Protein AF-A0A5K1AEY7-F1 (afdb_monomer_lite)

Sequence (61 aa):
ESVNLKYNKQAGDNPWFFFGVSYSGALSAWFRLKFPHLTCGSLASSGVILAVYNFSDFDKQ

Secondary structure (DSSP, 8-state):
--HHHHTT--TT---EEEEEETHHHHHHHHHHHH-TTTEEEEEEES---S--S--TTSS--

Structure (mmCIF, N/CA/C/O backbone):
data_AF-A0A5K1AEY7-F1
#
_entry.id   AF-A0A5K1AEY7-F1
#
loop_
_atom_site.group_PDB
_atom_site.id
_atom_site.type_symbol
_atom_site.label_atom_id
_atom_site.label_alt_id
_atom_site.label_comp_id
_atom_site.label_asym_id
_atom_site.label_entity_id
_atom_site.label_seq_id
_atom_site.pdbx_PDB_ins_code
_atom_site.Cartn_x
_atom_site.Cartn_y
_atom_site.Cartn_z
_atom_site.occupancy
_atom_site.B_iso_or_equiv
_atom_site.auth_seq_id
_atom_site.auth_comp_id
_atom_site.auth_asym_id
_atom_site.auth_atom_id
_atom_site.pdbx_PDB_model_num
ATOM 1 N N . GLU A 1 1 ? -6.083 -4.001 26.908 1.00 50.22 1 GLU A N 1
ATOM 2 C CA . GLU A 1 1 ? -7.549 -4.013 27.119 1.00 50.22 1 GLU A CA 1
ATOM 3 C C . GLU A 1 1 ? -8.230 -2.627 27.056 1.00 50.22 1 GLU A C 1
ATOM 5 O O . GLU A 1 1 ? -9.420 -2.535 27.299 1.00 50.22 1 GLU A O 1
ATOM 10 N N . SER A 1 2 ? -7.541 -1.524 26.721 1.00 63.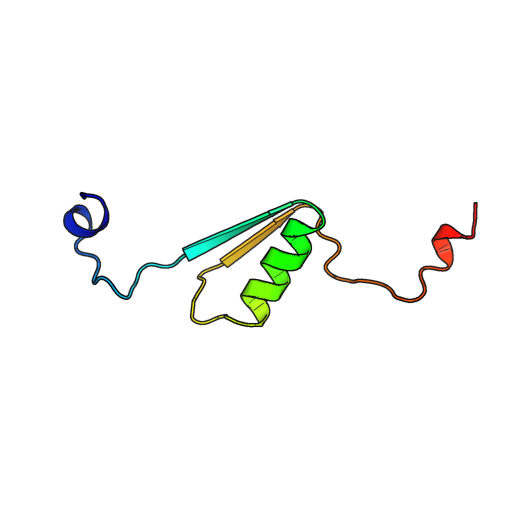03 2 SER A N 1
ATOM 11 C CA . SER A 1 2 ? -7.969 -0.197 27.215 1.00 63.03 2 SER A CA 1
ATOM 12 C C . SER A 1 2 ? -8.116 0.939 26.195 1.00 63.03 2 SER A C 1
ATOM 14 O O . SER A 1 2 ? -8.437 2.049 26.600 1.00 63.03 2 SER A O 1
ATOM 16 N N . VAL A 1 3 ? -7.937 0.730 24.888 1.00 65.56 3 VAL A N 1
ATOM 17 C CA . VAL A 1 3 ? -8.153 1.826 23.914 1.00 65.56 3 VAL A CA 1
ATOM 18 C C . VAL A 1 3 ? -9.622 1.961 23.508 1.00 65.56 3 VAL A C 1
ATOM 20 O O . VAL A 1 3 ? -10.169 3.054 23.564 1.00 65.56 3 VAL A O 1
ATOM 23 N N . ASN A 1 4 ? -10.309 0.858 23.205 1.00 65.75 4 ASN A N 1
ATOM 24 C CA . ASN A 1 4 ? -11.720 0.904 22.795 1.00 65.75 4 ASN A CA 1
ATOM 25 C C . ASN A 1 4 ? -12.655 1.324 23.940 1.00 65.75 4 ASN A C 1
ATOM 27 O O . ASN A 1 4 ? -13.560 2.124 23.724 1.00 65.75 4 ASN A O 1
ATOM 31 N N . LEU A 1 5 ? -12.372 0.862 25.163 1.00 67.31 5 LEU A N 1
ATOM 32 C CA . LEU A 1 5 ? -13.105 1.234 26.379 1.00 67.31 5 LEU A CA 1
ATOM 33 C C . LEU A 1 5 ? -12.913 2.715 26.745 1.00 67.31 5 LEU A C 1
ATOM 35 O O . LEU A 1 5 ? -13.865 3.382 27.133 1.00 67.31 5 LEU A O 1
ATOM 39 N N . LYS A 1 6 ? -11.701 3.259 26.559 1.00 69.12 6 LYS A N 1
ATOM 40 C CA . LYS A 1 6 ? -11.384 4.665 26.861 1.00 69.12 6 LYS A CA 1
ATOM 41 C C . LYS A 1 6 ? -12.018 5.652 25.876 1.00 69.12 6 LYS A C 1
ATOM 43 O O . LYS A 1 6 ? -12.292 6.784 26.256 1.00 69.12 6 LYS A O 1
ATOM 48 N N . TYR A 1 7 ? -12.267 5.228 24.636 1.00 69.00 7 TYR A N 1
ATOM 49 C CA . TYR A 1 7 ? -12.897 6.052 23.597 1.00 69.00 7 TYR A CA 1
ATOM 50 C C . TYR A 1 7 ? -14.360 5.679 23.310 1.00 69.00 7 TYR A C 1
ATOM 52 O O . TYR A 1 7 ? -14.915 6.160 22.326 1.00 69.00 7 TYR A O 1
ATOM 60 N N . ASN A 1 8 ? -14.981 4.837 24.149 1.00 66.81 8 ASN A N 1
ATOM 61 C CA . ASN A 1 8 ? -16.359 4.354 23.997 1.00 66.81 8 ASN A CA 1
ATOM 62 C C . ASN A 1 8 ? -16.692 3.883 22.565 1.00 66.81 8 ASN A C 1
ATOM 64 O O . ASN A 1 8 ? -17.784 4.122 22.049 1.00 66.81 8 ASN A O 1
ATOM 68 N N . LYS A 1 9 ? -15.720 3.257 21.888 1.00 64.81 9 LYS A N 1
ATOM 69 C CA . LYS A 1 9 ? -15.905 2.775 20.518 1.00 64.81 9 LYS A CA 1
ATOM 70 C C . LYS A 1 9 ? -16.622 1.435 20.543 1.00 64.81 9 LYS A C 1
ATOM 72 O O . LYS A 1 9 ? -16.150 0.488 21.175 1.00 64.81 9 LYS A O 1
ATOM 77 N N . GLN A 1 10 ? -17.743 1.347 19.828 1.00 63.75 10 GLN A N 1
ATOM 78 C CA . GLN A 1 10 ? -18.412 0.072 19.584 1.00 63.75 10 GLN A CA 1
ATOM 79 C C . GLN A 1 10 ? -17.449 -0.867 18.846 1.00 63.75 10 GLN A C 1
ATOM 81 O O . GLN A 1 10 ? -16.732 -0.444 17.940 1.00 63.75 10 GLN A O 1
ATOM 86 N N . ALA A 1 11 ? -17.421 -2.145 19.233 1.00 61.25 11 ALA A N 1
ATOM 87 C CA . ALA A 1 11 ? -16.436 -3.123 18.761 1.00 61.25 11 ALA A CA 1
ATOM 88 C C . ALA A 1 11 ? -16.403 -3.324 17.227 1.00 61.25 11 ALA A C 1
ATOM 90 O O . ALA A 1 11 ? -15.442 -3.899 16.720 1.00 61.25 11 ALA A O 1
ATOM 91 N N . GLY A 1 12 ? -17.411 -2.834 16.496 1.00 62.06 12 GLY A N 1
ATOM 92 C CA . GLY A 1 12 ? -17.503 -2.904 15.036 1.00 62.06 12 GLY A CA 1
ATOM 93 C C . GLY A 1 12 ? -17.001 -1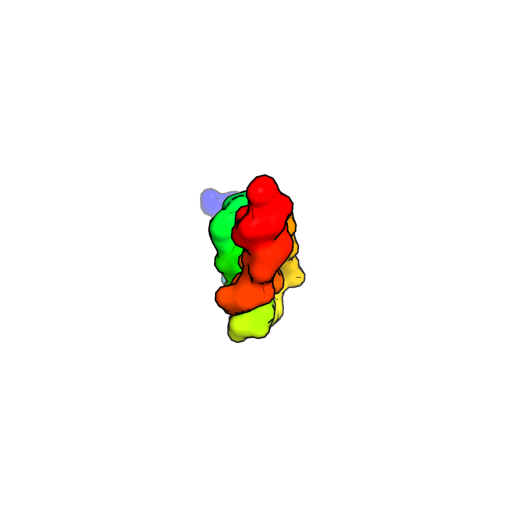.674 14.272 1.00 6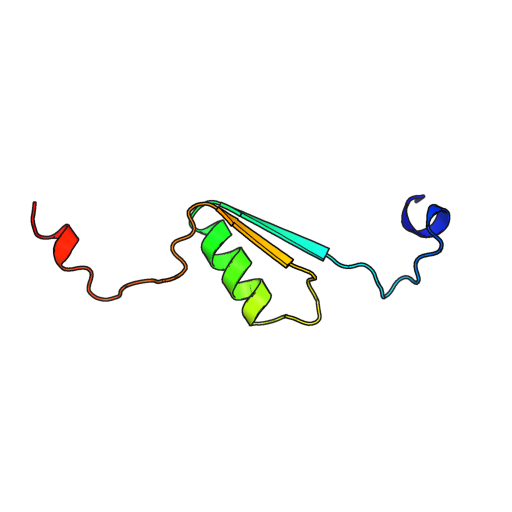2.06 12 GLY A C 1
ATOM 94 O O . GLY A 1 12 ? -16.766 -1.789 13.076 1.00 62.06 12 GLY A O 1
ATOM 95 N N . ASP A 1 13 ? -16.791 -0.529 14.930 1.00 66.75 13 ASP A N 1
ATOM 96 C CA . ASP A 1 13 ? -16.586 0.766 14.254 1.00 66.75 13 ASP A CA 1
ATOM 97 C C . ASP A 1 13 ? -15.139 1.271 14.381 1.00 66.75 13 ASP A C 1
ATOM 99 O O . ASP A 1 13 ? -14.840 2.438 14.653 1.00 66.75 13 ASP A O 1
ATOM 103 N N . ASN A 1 14 ? -14.199 0.335 14.246 1.00 69.50 14 ASN A N 1
ATOM 104 C CA . ASN A 1 14 ? -12.774 0.618 14.317 1.00 69.50 14 ASN A CA 1
ATOM 105 C C . ASN A 1 14 ? -12.202 0.755 12.903 1.00 69.50 14 ASN A C 1
ATOM 107 O O . ASN A 1 14 ? -11.927 -0.260 12.265 1.00 69.50 14 ASN A O 1
ATOM 111 N N . PRO A 1 15 ? -12.007 1.986 12.394 1.00 72.12 15 PRO A N 1
ATOM 112 C CA . PRO A 1 15 ? -11.370 2.193 11.103 1.00 72.12 15 PRO A CA 1
ATOM 113 C C . PRO A 1 15 ? -9.917 1.704 11.142 1.00 72.12 15 PRO A C 1
ATOM 115 O O . PRO A 1 15 ? -9.087 2.261 11.861 1.00 72.12 15 PRO A O 1
ATOM 118 N N . TRP A 1 16 ? -9.605 0.679 10.349 1.00 77.62 16 TRP A N 1
ATOM 119 C CA . TRP A 1 16 ? -8.246 0.157 10.201 1.00 77.62 16 TRP A CA 1
ATOM 120 C C . TRP A 1 16 ? -7.502 0.877 9.076 1.00 77.62 16 TRP A C 1
ATOM 122 O O . TRP A 1 16 ? -8.061 1.120 8.001 1.00 77.62 16 TRP A O 1
ATOM 132 N N . PHE A 1 17 ? -6.231 1.198 9.323 1.00 79.94 17 PHE A N 1
ATOM 133 C CA . PHE A 1 17 ? -5.309 1.725 8.320 1.00 79.94 17 PHE A CA 1
ATOM 134 C C . PHE A 1 17 ? -4.304 0.653 7.912 1.00 79.94 17 PHE A C 1
ATOM 136 O O . PHE A 1 17 ? -3.699 0.007 8.767 1.00 79.94 17 PHE A O 1
ATOM 143 N N . PHE A 1 18 ? -4.114 0.490 6.606 1.00 79.94 18 PHE A N 1
ATOM 144 C CA . PHE A 1 18 ? -3.140 -0.440 6.039 1.00 79.94 18 PHE A CA 1
ATOM 145 C C . PHE A 1 18 ? -1.902 0.314 5.561 1.00 79.94 18 PHE A C 1
ATOM 147 O O . PHE A 1 18 ? -2.010 1.331 4.882 1.00 79.94 18 PHE A O 1
ATOM 154 N N . PHE A 1 19 ? -0.714 -0.179 5.897 1.00 82.38 19 PHE A N 1
ATOM 155 C CA . PHE A 1 19 ? 0.555 0.436 5.513 1.00 82.38 19 PHE A CA 1
ATOM 156 C C . PHE A 1 19 ? 1.401 -0.583 4.759 1.00 82.38 19 PHE A C 1
ATOM 158 O O . PHE A 1 19 ? 1.524 -1.728 5.186 1.00 82.38 19 PHE A O 1
ATOM 165 N N . GLY A 1 20 ? 1.985 -0.162 3.642 1.00 82.50 20 GLY A N 1
ATOM 166 C CA . GLY A 1 20 ? 2.868 -0.994 2.839 1.00 82.50 20 GLY A CA 1
ATOM 167 C C . GLY A 1 20 ? 3.834 -0.158 2.009 1.00 82.50 20 GLY A C 1
ATOM 168 O O . GLY A 1 20 ? 3.523 0.960 1.591 1.00 82.50 20 GLY A O 1
ATOM 169 N N . VAL A 1 21 ? 5.016 -0.716 1.760 1.00 78.94 21 VAL A N 1
ATOM 170 C CA . VAL A 1 21 ? 6.080 -0.101 0.956 1.00 78.94 21 VAL A CA 1
ATOM 171 C C . VAL A 1 21 ? 6.530 -1.074 -0.138 1.00 78.94 21 VAL A C 1
ATOM 173 O O . VAL A 1 21 ? 6.545 -2.289 0.082 1.00 78.94 21 VAL A O 1
ATOM 176 N N . SER A 1 22 ? 6.884 -0.576 -1.326 1.00 78.19 22 SER A N 1
ATO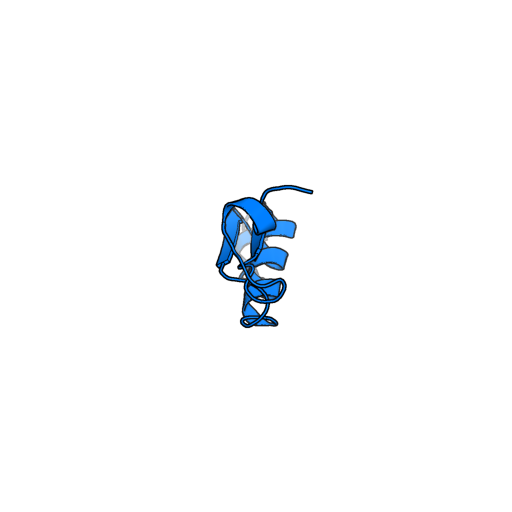M 177 C CA . SER A 1 22 ? 7.284 -1.416 -2.468 1.00 78.19 22 SER A CA 1
ATOM 178 C C . SER A 1 22 ? 6.180 -2.430 -2.836 1.00 78.19 22 SER A C 1
ATOM 180 O O . SER A 1 22 ? 5.014 -2.049 -2.939 1.00 78.19 22 SER A O 1
ATOM 182 N N . TYR A 1 23 ? 6.481 -3.722 -2.994 1.00 77.94 23 TYR A N 1
ATOM 183 C CA . TYR A 1 23 ? 5.479 -4.753 -3.304 1.00 77.94 23 TYR A CA 1
ATOM 184 C C . TYR A 1 23 ? 4.312 -4.779 -2.301 1.00 77.94 23 TYR A C 1
ATOM 186 O O . TYR A 1 23 ? 3.143 -4.818 -2.685 1.00 77.94 23 TYR A O 1
ATOM 194 N N . SER A 1 24 ? 4.617 -4.659 -1.005 1.00 77.06 24 SER A N 1
ATOM 195 C CA . SER A 1 24 ? 3.583 -4.581 0.036 1.00 77.06 24 SER A CA 1
ATOM 196 C C . SER A 1 24 ? 2.754 -3.292 -0.050 1.00 77.06 24 SER A C 1
ATOM 198 O O . SER A 1 24 ? 1.598 -3.277 0.359 1.00 77.06 24 SER A O 1
ATOM 200 N N . GLY A 1 25 ? 3.302 -2.224 -0.641 1.00 81.50 25 GLY A N 1
ATOM 201 C CA . GLY A 1 25 ? 2.573 -0.997 -0.961 1.00 81.50 25 GLY A CA 1
ATOM 202 C C . GLY A 1 25 ? 1.556 -1.209 -2.080 1.00 81.50 25 GLY A C 1
ATOM 203 O O . GLY A 1 25 ? 0.404 -0.805 -1.935 1.00 81.50 25 GLY A O 1
ATOM 204 N N . ALA A 1 26 ? 1.937 -1.915 -3.150 1.00 81.31 26 ALA A N 1
ATOM 205 C CA . ALA A 1 26 ? 0.996 -2.301 -4.203 1.00 81.31 26 ALA A CA 1
ATOM 206 C C . ALA A 1 26 ? -0.145 -3.165 -3.640 1.00 81.31 26 ALA A C 1
ATOM 208 O O . ALA A 1 26 ? -1.319 -2.883 -3.882 1.00 81.31 26 ALA A O 1
ATOM 209 N N . LEU A 1 27 ? 0.191 -4.139 -2.787 1.00 79.75 27 LEU A N 1
ATOM 210 C CA . LEU A 1 27 ? -0.795 -4.978 -2.107 1.00 79.75 27 LEU A CA 1
ATOM 211 C C . LEU A 1 27 ? -1.707 -4.172 -1.168 1.00 79.75 27 LEU A C 1
ATOM 213 O O . LEU A 1 27 ? -2.909 -4.413 -1.147 1.00 79.75 27 LEU A O 1
ATOM 217 N N . SER A 1 28 ? -1.162 -3.201 -0.429 1.00 81.44 28 SER A N 1
ATOM 218 C CA . SER A 1 28 ? -1.920 -2.302 0.456 1.00 81.44 28 SER A CA 1
ATOM 219 C C . SER A 1 28 ? -2.977 -1.506 -0.322 1.00 81.44 28 SER A C 1
ATOM 221 O O . SER A 1 28 ? -4.143 -1.449 0.077 1.00 81.44 28 SER A O 1
ATOM 223 N N . ALA A 1 29 ? -2.610 -0.971 -1.491 1.00 81.69 29 ALA A N 1
ATOM 224 C CA . ALA A 1 29 ? -3.541 -0.268 -2.371 1.00 81.69 29 ALA A CA 1
ATOM 225 C C . ALA A 1 29 ? -4.603 -1.204 -2.982 1.00 81.69 29 ALA A C 1
ATOM 227 O O . ALA A 1 29 ? -5.788 -0.867 -3.009 1.00 81.69 29 ALA A O 1
ATOM 228 N N . TRP A 1 30 ? -4.217 -2.405 -3.427 1.00 80.50 30 TRP A N 1
ATOM 229 C CA . TRP A 1 30 ? -5.166 -3.397 -3.950 1.00 80.50 30 TRP A CA 1
ATOM 230 C C . TRP A 1 30 ? -6.119 -3.927 -2.873 1.00 80.50 30 TRP A C 1
ATOM 232 O O . TRP A 1 30 ? -7.298 -4.158 -3.148 1.00 80.50 30 TRP A O 1
ATOM 242 N N . PHE A 1 31 ? -5.647 -4.069 -1.634 1.00 81.25 31 PHE A N 1
ATOM 243 C CA . PHE A 1 31 ? -6.474 -4.458 -0.496 1.00 81.25 31 PHE A CA 1
ATOM 244 C C . PHE A 1 31 ? -7.565 -3.418 -0.224 1.00 81.25 31 PHE A C 1
ATOM 246 O O . PHE A 1 31 ? -8.735 -3.780 -0.087 1.00 81.25 31 PHE A O 1
ATOM 253 N N . ARG A 1 32 ? -7.217 -2.123 -0.260 1.00 80.75 32 ARG A N 1
ATOM 254 C CA . ARG A 1 32 ? -8.185 -1.022 -0.129 1.00 80.75 32 ARG A CA 1
ATOM 255 C C . ARG A 1 32 ? -9.226 -1.007 -1.248 1.00 80.75 32 ARG A C 1
ATOM 257 O O . ARG A 1 32 ? -10.392 -0.722 -0.970 1.00 80.75 32 ARG A O 1
ATOM 264 N N . LEU A 1 33 ? -8.819 -1.302 -2.486 1.00 79.75 33 LEU A N 1
ATOM 265 C CA . LEU A 1 33 ? -9.728 -1.391 -3.635 1.00 79.75 33 LEU A CA 1
ATOM 266 C C . LEU A 1 33 ? -10.726 -2.544 -3.487 1.00 79.75 33 LEU A C 1
ATOM 268 O O . LEU A 1 33 ? -11.903 -2.377 -3.794 1.00 79.75 33 LEU A O 1
ATOM 272 N N . LYS A 1 34 ? -10.274 -3.705 -3.000 1.00 84.31 34 LYS A N 1
ATOM 273 C CA . LYS A 1 34 ? -11.118 -4.902 -2.877 1.00 84.31 34 LYS A CA 1
ATOM 274 C C . LYS A 1 34 ? -12.023 -4.881 -1.644 1.00 84.31 34 LYS A C 1
ATOM 276 O O . LYS A 1 34 ? -13.142 -5.383 -1.704 1.00 84.31 34 LYS A O 1
ATOM 281 N N . PHE A 1 35 ? -11.564 -4.290 -0.543 1.00 81.88 35 PHE A N 1
ATOM 282 C CA . PHE A 1 35 ? -12.277 -4.288 0.736 1.00 81.88 35 PHE A CA 1
ATOM 283 C C . PHE A 1 35 ? -12.462 -2.876 1.302 1.00 81.88 35 PHE A C 1
ATOM 285 O O . PHE A 1 35 ? -11.984 -2.561 2.395 1.00 81.88 35 PHE A O 1
ATOM 292 N N . PRO A 1 36 ? -13.206 -2.004 0.600 1.00 75.25 36 PRO A N 1
ATOM 293 C CA . PRO A 1 36 ? -13.336 -0.617 1.011 1.00 75.25 36 PRO A CA 1
ATOM 294 C C . PRO A 1 36 ? -14.119 -0.418 2.314 1.00 75.25 36 PRO A C 1
ATOM 296 O O . PRO A 1 36 ? -14.000 0.635 2.929 1.00 75.25 36 PRO A O 1
ATOM 299 N N . HIS A 1 37 ? -14.900 -1.420 2.721 1.00 79.06 37 HIS A N 1
ATOM 300 C CA . HIS A 1 37 ? -15.724 -1.426 3.930 1.00 79.06 37 HIS A CA 1
ATOM 301 C C . HIS A 1 37 ? -14.963 -1.888 5.186 1.00 79.06 37 HIS A C 1
ATOM 303 O O . HIS A 1 37 ? -15.449 -1.685 6.290 1.00 79.06 37 HIS A O 1
ATOM 309 N N . LEU A 1 38 ? -13.781 -2.499 5.035 1.00 73.50 38 LEU A N 1
ATOM 310 C CA . LEU A 1 38 ? -12.966 -2.995 6.156 1.00 73.50 38 LEU A CA 1
ATOM 311 C C . LEU A 1 38 ? -11.841 -2.028 6.550 1.00 73.50 38 LEU A C 1
ATOM 313 O O . LEU A 1 38 ? -11.282 -2.134 7.640 1.00 73.50 38 LEU A O 1
ATOM 317 N N . THR A 1 39 ? -11.496 -1.082 5.675 1.00 72.56 39 THR A N 1
ATOM 318 C CA . THR A 1 39 ? -10.342 -0.192 5.859 1.00 72.56 39 THR A CA 1
ATOM 319 C C . THR A 1 39 ? -10.700 1.257 5.588 1.00 72.56 39 THR A C 1
ATOM 321 O O . THR A 1 39 ? -11.290 1.570 4.555 1.00 72.56 39 THR A O 1
ATOM 324 N N . CYS A 1 40 ? -10.269 2.157 6.467 1.00 78.69 40 CYS A N 1
ATOM 325 C CA . CYS A 1 40 ? -10.460 3.595 6.292 1.00 78.69 40 CYS A CA 1
ATOM 326 C C . CYS A 1 40 ? -9.550 4.142 5.185 1.00 78.69 40 CYS A C 1
ATOM 328 O O . CYS A 1 40 ? -10.003 4.864 4.293 1.00 78.69 40 CYS A O 1
ATOM 330 N N . GLY A 1 41 ? -8.293 3.698 5.161 1.00 77.81 41 GLY A N 1
ATOM 331 C CA . GLY A 1 41 ? -7.307 4.120 4.174 1.00 77.81 41 GLY A CA 1
ATOM 332 C C . GLY A 1 41 ? -6.105 3.186 4.105 1.00 77.81 41 GLY A C 1
ATOM 333 O O . GLY A 1 41 ? -5.868 2.379 5.005 1.00 77.81 41 GLY A O 1
ATOM 334 N N . SER A 1 42 ? -5.348 3.311 3.018 1.00 81.94 42 SER A N 1
ATOM 335 C CA . SER A 1 42 ? -4.103 2.580 2.793 1.00 81.94 42 SER A CA 1
ATOM 336 C C . SER A 1 42 ? -2.984 3.543 2.409 1.00 81.94 42 SER A C 1
ATOM 338 O O . SER A 1 42 ? -3.171 4.369 1.516 1.00 81.94 42 SER A O 1
ATOM 340 N N . LEU A 1 43 ? -1.818 3.410 3.033 1.00 80.06 43 LEU A N 1
ATOM 341 C CA . LEU A 1 43 ? -0.592 4.090 2.634 1.00 80.06 43 LEU A CA 1
ATOM 342 C C . LEU A 1 43 ? 0.269 3.109 1.836 1.00 80.06 43 LEU A C 1
ATOM 344 O O . LEU A 1 43 ? 0.679 2.068 2.352 1.00 80.06 43 LEU A O 1
ATOM 348 N N . ALA A 1 44 ? 0.501 3.444 0.571 1.00 78.38 44 ALA A N 1
ATOM 349 C CA . ALA A 1 44 ? 1.261 2.649 -0.384 1.00 78.38 44 ALA A CA 1
ATOM 350 C C . ALA A 1 44 ? 2.465 3.466 -0.865 1.00 78.38 44 ALA A C 1
ATOM 352 O O . ALA A 1 44 ? 2.370 4.212 -1.836 1.00 78.38 44 ALA A O 1
ATOM 353 N N . SER A 1 45 ? 3.590 3.366 -0.157 1.00 72.00 45 SER A N 1
ATOM 354 C CA . SER A 1 45 ? 4.798 4.126 -0.502 1.00 72.00 45 SER A CA 1
ATOM 355 C C . SER A 1 45 ? 5.648 3.363 -1.518 1.00 72.00 45 SER A C 1
ATOM 357 O O . SER A 1 45 ? 5.959 2.190 -1.308 1.00 72.00 45 SER A O 1
ATOM 359 N N . SER A 1 46 ? 6.009 3.996 -2.636 1.00 67.44 46 SER A N 1
ATOM 360 C CA . SER A 1 46 ? 6.791 3.382 -3.728 1.00 67.44 46 SER A CA 1
ATOM 361 C C . SER A 1 46 ? 6.268 2.017 -4.199 1.00 67.44 46 SER A C 1
ATOM 363 O O . SER A 1 46 ? 7.042 1.158 -4.617 1.00 67.44 46 SER A O 1
ATOM 365 N N . GLY A 1 47 ? 4.958 1.780 -4.096 1.00 64.50 47 GLY A N 1
ATOM 366 C CA . GLY A 1 47 ? 4.351 0.548 -4.579 1.00 64.50 47 GLY A CA 1
ATOM 367 C C . GLY A 1 47 ? 4.129 0.595 -6.081 1.00 64.50 47 GLY A C 1
ATOM 368 O O . GLY A 1 47 ? 3.562 1.560 -6.587 1.00 64.50 47 GLY A O 1
ATOM 369 N N . VAL A 1 48 ? 4.534 -0.458 -6.793 1.00 66.62 48 VAL A N 1
ATOM 370 C CA . VAL A 1 48 ? 4.216 -0.634 -8.219 1.00 66.62 48 VAL A CA 1
ATOM 371 C C . VAL A 1 48 ? 2.744 -1.044 -8.344 1.00 66.62 48 VAL A C 1
ATOM 373 O O . VAL A 1 48 ? 2.411 -2.206 -8.541 1.00 66.62 48 VAL A O 1
ATOM 376 N N . ILE A 1 49 ? 1.842 -0.083 -8.143 1.00 63.56 49 ILE A N 1
ATOM 377 C CA . ILE A 1 49 ? 0.386 -0.268 -8.269 1.00 63.56 49 ILE A CA 1
ATOM 378 C C . ILE A 1 49 ? -0.054 -0.456 -9.724 1.00 63.56 49 ILE A C 1
ATOM 380 O O . ILE A 1 49 ? -1.041 -1.144 -9.980 1.00 63.56 49 ILE A O 1
ATOM 384 N N . LEU A 1 50 ? 0.689 0.133 -10.663 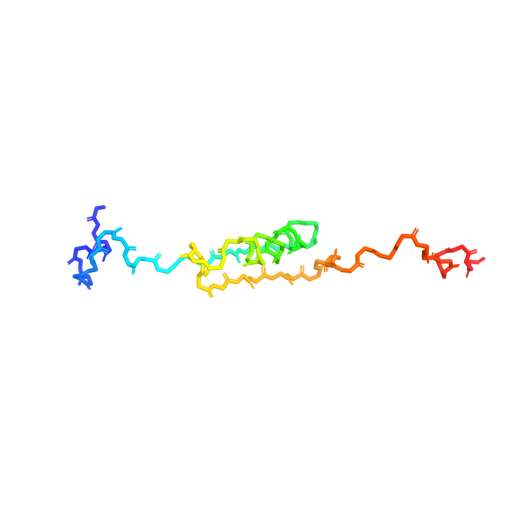1.00 64.25 50 LEU A N 1
ATOM 385 C CA . LEU A 1 50 ? 0.494 -0.025 -12.098 1.00 64.25 50 LEU A CA 1
ATOM 386 C C . LEU A 1 50 ? 1.557 -0.987 -12.637 1.00 64.25 50 LEU A C 1
ATOM 388 O O . LEU A 1 50 ? 2.650 -0.573 -13.018 1.00 64.25 50 LEU A O 1
ATOM 392 N N . ALA A 1 51 ? 1.242 -2.281 -12.641 1.00 63.97 51 ALA A N 1
ATOM 393 C CA . ALA A 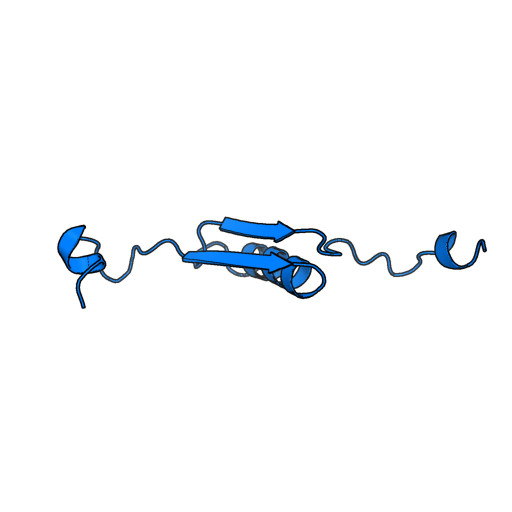1 51 ? 2.080 -3.276 -13.296 1.00 63.97 51 ALA A CA 1
ATOM 394 C C . ALA A 1 51 ? 1.919 -3.135 -14.818 1.00 63.97 51 ALA A C 1
ATOM 396 O O . ALA A 1 51 ? 0.931 -3.587 -15.398 1.00 63.97 51 ALA A O 1
ATOM 397 N N . VAL A 1 52 ? 2.872 -2.466 -15.466 1.00 65.19 52 VAL A N 1
ATOM 398 C CA . VAL A 1 52 ? 2.929 -2.388 -16.929 1.00 65.19 52 VAL A CA 1
ATOM 399 C C . VAL A 1 52 ? 3.456 -3.727 -17.443 1.00 65.19 52 VAL A C 1
ATOM 401 O O . VAL A 1 52 ? 4.626 -4.045 -17.261 1.00 65.19 52 VAL A O 1
ATOM 404 N N . TYR A 1 53 ? 2.585 -4.525 -18.065 1.00 61.50 53 TYR A N 1
ATOM 405 C CA . TYR A 1 53 ? 2.933 -5.855 -18.590 1.00 61.50 53 TYR A CA 1
ATOM 406 C C . TYR A 1 53 ? 4.021 -5.803 -19.677 1.00 61.50 53 TYR A C 1
ATOM 408 O O . TYR A 1 53 ? 4.808 -6.732 -19.814 1.00 61.50 53 TYR A O 1
ATOM 416 N N . ASN A 1 54 ? 4.079 -4.707 -20.435 1.00 58.16 54 ASN A N 1
ATOM 417 C CA . ASN A 1 54 ? 5.063 -4.487 -21.488 1.00 58.16 54 ASN A CA 1
ATOM 418 C C . ASN A 1 54 ? 5.818 -3.179 -21.227 1.00 58.16 54 ASN A C 1
ATOM 420 O O . ASN A 1 54 ? 5.456 -2.126 -21.750 1.00 58.16 54 ASN A O 1
ATOM 424 N N . PHE A 1 55 ? 6.820 -3.234 -20.351 1.00 65.00 55 PHE A N 1
ATOM 425 C CA . PHE A 1 55 ? 7.673 -2.088 -20.048 1.00 65.00 55 PHE A CA 1
ATOM 426 C C . PHE A 1 55 ? 8.920 -2.114 -20.940 1.00 65.00 55 PHE A C 1
ATOM 428 O O . PHE A 1 55 ? 10.022 -2.436 -20.505 1.00 65.00 55 PHE A O 1
ATOM 435 N N . SER A 1 56 ? 8.725 -1.789 -22.219 1.00 64.38 56 SER A N 1
ATOM 436 C CA . SER A 1 56 ? 9.773 -1.837 -23.248 1.00 64.38 56 SER A CA 1
ATOM 437 C C . SER A 1 56 ? 10.892 -0.807 -23.027 1.00 64.38 56 SER A C 1
ATOM 439 O O . SER A 1 56 ? 11.931 -0.887 -23.669 1.00 64.38 56 SER A O 1
ATOM 441 N N . ASP A 1 57 ? 10.698 0.166 -22.129 1.00 63.28 57 ASP A N 1
ATOM 442 C CA . ASP A 1 57 ? 11.733 1.124 -21.723 1.00 63.28 57 ASP A CA 1
ATOM 443 C C . ASP A 1 57 ? 12.804 0.510 -20.805 1.00 63.28 57 ASP A C 1
ATOM 445 O O . ASP A 1 57 ? 13.884 1.080 -20.694 1.00 63.28 57 ASP A O 1
ATOM 449 N N . PHE A 1 58 ? 12.568 -0.663 -20.199 1.00 59.84 58 PHE A N 1
ATOM 450 C CA . PHE A 1 58 ? 13.630 -1.403 -19.496 1.00 59.84 58 PHE A CA 1
ATOM 451 C C . PHE A 1 58 ? 14.639 -2.035 -20.458 1.00 59.84 58 PHE A C 1
ATOM 453 O O . PHE A 1 58 ? 15.812 -2.146 -20.125 1.00 59.84 58 PHE A O 1
ATOM 460 N N . ASP A 1 59 ? 14.182 -2.415 -21.654 1.00 60.31 59 ASP A N 1
ATOM 461 C CA . ASP A 1 59 ? 15.009 -3.030 -22.703 1.00 60.31 59 ASP A CA 1
ATOM 462 C C . ASP A 1 59 ? 15.843 -2.003 -23.489 1.00 60.31 59 ASP A C 1
ATOM 464 O O . ASP A 1 59 ? 16.698 -2.375 -24.290 1.00 60.31 59 ASP A O 1
ATOM 468 N N . LYS A 1 60 ? 15.617 -0.700 -23.279 1.00 59.88 60 LYS A N 1
ATOM 469 C CA . LYS A 1 60 ? 16.386 0.383 -23.915 1.00 59.88 60 LYS A CA 1
ATOM 470 C C . LYS A 1 60 ? 17.588 0.811 -23.061 1.00 59.88 60 LYS A C 1
ATOM 472 O O . LYS A 1 60 ? 17.728 2.000 -22.768 1.00 59.88 60 LYS A O 1
ATOM 477 N N . GLN A 1 61 ? 18.418 -0.143 -22.638 1.00 56.75 61 GLN A N 1
ATOM 478 C CA . GLN A 1 61 ? 19.713 0.144 -22.000 1.00 56.75 61 GLN A CA 1
ATOM 479 C C . GLN A 1 61 ? 20.831 0.320 -23.027 1.00 56.75 61 GLN A C 1
ATOM 481 O O . GLN A 1 61 ? 20.914 -0.504 -23.963 1.00 56.75 61 GLN A O 1
#

Radius of gyration: 17.26 Å; chains: 1; bounding box: 38×12×51 Å

Foldseek 3Di:
DPDCVVVVNDPQPDAAEAEDEACRLLVQVVCCVVCVPRHPYYHRHNYCVPDDVCPCVVVVD

Organism: NCBI:txid210225

InterPro domains:
  IPR008758 Peptidase S28 [PF05577] (8-60)
  IPR029058 Alpha/Beta hydrolase fold [G3DSA:3.40.50.1820] (1-61)
  IPR029058 Alpha/Beta hydrolase fold [SSF53474] (6-41)

pLDDT: mean 71.47, std 8.48, range [50.22, 84.31]